Protein AF-A0A661FSC0-F1 (afdb_monomer_lite)

Foldseek 3Di:
DDDDDVVLVVPLVPLLCCVVVVDDCPVPVVSVVSNVVQCPDPVSVVVCCPPHNVVCLVPDPPPVVVVVVVVVVVVVVPD

Structure (mmCIF, N/CA/C/O backbone):
data_AF-A0A661FSC0-F1
#
_entry.id   AF-A0A661FSC0-F1
#
loop_
_atom_site.group_PDB
_atom_site.id
_atom_site.type_symbol
_atom_site.label_atom_id
_atom_site.label_alt_id
_atom_site.label_comp_id
_atom_site.label_asym_id
_atom_site.label_entity_id
_atom_site.label_seq_id
_atom_site.pdbx_PDB_ins_code
_atom_site.Cartn_x
_atom_site.Cartn_y
_atom_site.Cartn_z
_atom_site.occupancy
_atom_site.B_iso_or_equiv
_atom_site.auth_seq_id
_atom_site.auth_comp_id
_atom_site.auth_asym_id
_atom_site.auth_atom_id
_atom_site.pdbx_PDB_model_num
ATOM 1 N N . ALA A 1 1 ? 13.958 2.443 -14.149 1.00 65.19 1 ALA A N 1
ATOM 2 C CA . ALA A 1 1 ? 13.295 3.215 -13.077 1.00 65.19 1 ALA A CA 1
ATOM 3 C C . ALA A 1 1 ? 14.363 3.997 -12.326 1.00 65.19 1 ALA A C 1
ATOM 5 O O . ALA A 1 1 ? 15.506 3.552 -12.352 1.00 65.19 1 ALA A O 1
ATOM 6 N N . GLY A 1 2 ? 14.010 5.146 -11.742 1.00 88.75 2 GLY A N 1
ATOM 7 C CA . GLY A 1 2 ? 14.907 5.908 -10.864 1.00 88.75 2 GLY A CA 1
ATOM 8 C C . GLY A 1 2 ? 14.945 5.343 -9.441 1.00 88.75 2 GLY A C 1
ATOM 9 O O . GLY A 1 2 ? 14.388 4.273 -9.185 1.00 88.75 2 GLY A O 1
ATOM 10 N N . ASP A 1 3 ? 15.586 6.078 -8.536 1.00 95.25 3 ASP A N 1
ATOM 11 C CA . ASP A 1 3 ? 15.694 5.707 -7.125 1.00 95.25 3 ASP A CA 1
ATOM 12 C C . ASP A 1 3 ? 14.361 5.854 -6.379 1.00 95.25 3 ASP A C 1
ATOM 14 O O . ASP A 1 3 ? 13.515 6.681 -6.731 1.00 95.25 3 ASP A O 1
ATOM 18 N N . PHE A 1 4 ? 14.195 5.060 -5.315 1.00 95.19 4 PHE A N 1
ATOM 19 C CA . PHE A 1 4 ? 13.031 5.136 -4.429 1.00 95.19 4 PHE A CA 1
ATOM 20 C C . PHE A 1 4 ? 12.881 6.546 -3.846 1.00 95.19 4 PHE A C 1
ATOM 22 O O . PHE A 1 4 ? 13.823 7.091 -3.267 1.00 95.19 4 PHE A O 1
ATOM 29 N N . SER A 1 5 ? 11.680 7.112 -3.940 1.00 96.25 5 SER A N 1
ATOM 30 C CA . SER A 1 5 ? 11.401 8.486 -3.520 1.00 96.25 5 SER A CA 1
ATOM 31 C C . SER A 1 5 ? 10.021 8.638 -2.875 1.00 96.25 5 SER A C 1
ATOM 33 O O . SER A 1 5 ? 9.238 7.695 -2.763 1.00 96.25 5 SER A O 1
ATOM 35 N N . ILE A 1 6 ? 9.684 9.866 -2.472 1.00 96.56 6 ILE A N 1
ATOM 36 C CA . ILE A 1 6 ? 8.340 10.192 -1.974 1.00 96.56 6 ILE A CA 1
ATOM 37 C C . ILE A 1 6 ? 7.242 9.922 -3.012 1.00 96.56 6 ILE A C 1
ATOM 39 O O . ILE A 1 6 ? 6.103 9.678 -2.623 1.00 96.56 6 ILE A O 1
ATOM 43 N N . ALA A 1 7 ? 7.570 9.913 -4.310 1.00 96.88 7 ALA A N 1
ATOM 44 C CA . ALA A 1 7 ? 6.612 9.576 -5.357 1.00 96.88 7 ALA A CA 1
ATOM 45 C C . ALA A 1 7 ? 6.146 8.116 -5.240 1.00 96.88 7 ALA A C 1
ATOM 47 O O . ALA A 1 7 ? 4.967 7.829 -5.438 1.00 96.88 7 ALA A O 1
ATOM 48 N N . ASP A 1 8 ? 7.040 7.202 -4.855 1.00 97.81 8 ASP A N 1
ATOM 49 C CA . ASP A 1 8 ? 6.690 5.803 -4.613 1.00 97.81 8 ASP A CA 1
ATOM 50 C C . ASP A 1 8 ? 5.749 5.675 -3.417 1.00 97.81 8 ASP A C 1
ATOM 52 O O . ASP A 1 8 ? 4.724 5.010 -3.510 1.00 97.81 8 ASP A O 1
ATOM 56 N N . VAL A 1 9 ? 6.053 6.364 -2.312 1.00 96.56 9 VAL A N 1
ATOM 57 C CA . VAL A 1 9 ? 5.217 6.352 -1.099 1.00 96.56 9 VAL A CA 1
ATOM 58 C C . VAL A 1 9 ? 3.825 6.916 -1.384 1.00 96.56 9 VAL A C 1
ATOM 60 O O . VAL A 1 9 ? 2.822 6.297 -1.021 1.00 96.56 9 VAL A O 1
ATOM 63 N N . ALA A 1 10 ? 3.761 8.065 -2.062 1.00 97.12 10 ALA A N 1
ATOM 64 C CA . ALA A 1 10 ? 2.511 8.742 -2.381 1.00 97.12 10 ALA A CA 1
ATOM 65 C C . ALA A 1 10 ? 1.603 7.864 -3.255 1.00 97.12 10 ALA A C 1
ATOM 67 O O . ALA A 1 10 ? 0.423 7.708 -2.951 1.00 97.12 10 ALA A O 1
ATOM 68 N N . ASN A 1 11 ? 2.157 7.220 -4.284 1.00 97.31 11 ASN A N 1
ATOM 69 C CA . ASN A 1 11 ? 1.371 6.390 -5.196 1.00 97.31 11 ASN A CA 1
ATOM 70 C C . ASN A 1 11 ? 1.054 5.004 -4.620 1.00 97.31 11 ASN A C 1
ATOM 72 O O . ASN A 1 11 ? -0.042 4.483 -4.826 1.00 97.31 11 ASN A O 1
ATOM 76 N N . TRP A 1 12 ? 1.983 4.401 -3.874 1.00 97.38 12 TRP A N 1
ATOM 77 C CA . TRP A 1 12 ? 1.792 3.067 -3.301 1.00 97.38 12 TRP A CA 1
ATOM 78 C C . TRP A 1 12 ? 0.663 3.034 -2.270 1.00 97.38 12 TRP A C 1
ATOM 80 O O . TRP A 1 12 ? -0.038 2.026 -2.171 1.00 97.38 12 TRP A O 1
ATOM 90 N N . SER A 1 13 ? 0.435 4.145 -1.558 1.00 94.12 13 SER A N 1
ATOM 91 C CA . SER A 1 13 ? -0.672 4.272 -0.600 1.00 94.12 13 SER A CA 1
ATOM 92 C C . SER A 1 13 ? -2.043 3.958 -1.217 1.00 94.12 13 SER A C 1
ATOM 94 O O . SER A 1 13 ? -2.859 3.315 -0.560 1.00 94.12 13 SER A O 1
ATOM 96 N N . TRP A 1 14 ? -2.242 4.320 -2.489 1.00 95.50 14 TRP A N 1
ATOM 97 C CA . TRP A 1 14 ? -3.438 4.012 -3.273 1.00 95.50 14 TRP A CA 1
ATOM 98 C C . TRP A 1 14 ? -3.327 2.690 -4.028 1.00 95.50 14 TRP A C 1
ATOM 100 O O . TRP A 1 14 ? -4.234 1.861 -3.991 1.00 95.50 14 TRP A O 1
ATOM 110 N N . ALA A 1 15 ? -2.207 2.468 -4.716 1.00 97.00 15 ALA A N 1
ATOM 111 C CA . ALA A 1 15 ? -2.062 1.317 -5.597 1.00 97.00 15 ALA A CA 1
ATOM 112 C C . ALA A 1 15 ? -2.133 -0.021 -4.841 1.00 97.00 15 ALA A C 1
ATOM 114 O O . ALA A 1 15 ? -2.679 -0.985 -5.367 1.00 97.00 15 ALA A O 1
ATOM 115 N N . ARG A 1 16 ? -1.652 -0.092 -3.588 1.00 95.69 16 ARG A N 1
ATOM 116 C CA . ARG A 1 16 ? -1.681 -1.332 -2.788 1.00 95.69 16 ARG A CA 1
ATOM 117 C C . ARG A 1 16 ? -3.096 -1.847 -2.494 1.00 95.69 16 ARG A C 1
ATOM 119 O O . ARG A 1 16 ? -3.248 -3.007 -2.132 1.00 95.69 16 ARG A O 1
ATOM 126 N N . THR A 1 17 ? -4.114 -0.989 -2.584 1.00 94.62 17 THR A N 1
ATOM 127 C CA . THR A 1 17 ? -5.517 -1.335 -2.309 1.00 94.62 17 THR A CA 1
ATOM 128 C C . THR A 1 17 ? -6.332 -1.531 -3.588 1.00 94.62 17 THR A C 1
ATOM 130 O O . THR A 1 17 ? -7.558 -1.512 -3.529 1.00 94.62 17 THR A O 1
ATOM 133 N N . HIS A 1 18 ? -5.683 -1.733 -4.743 1.00 95.88 18 HIS A N 1
ATOM 134 C CA . HIS A 1 18 ? -6.352 -1.883 -6.043 1.00 95.88 18 HIS A CA 1
ATOM 135 C C . HIS A 1 18 ? -7.466 -2.949 -6.034 1.00 95.88 18 HIS A C 1
ATOM 137 O O . HIS A 1 18 ? -8.525 -2.733 -6.620 1.00 95.88 18 HIS A O 1
ATOM 143 N N . ALA A 1 19 ? -7.266 -4.059 -5.311 1.00 93.81 19 ALA A N 1
ATOM 144 C CA . ALA A 1 19 ? -8.242 -5.140 -5.205 1.00 93.81 19 ALA A CA 1
ATOM 145 C C . ALA A 1 19 ? -9.536 -4.690 -4.506 1.00 93.81 19 ALA A C 1
ATOM 147 O O . ALA A 1 19 ? -10.625 -5.054 -4.939 1.00 93.81 19 ALA A O 1
ATOM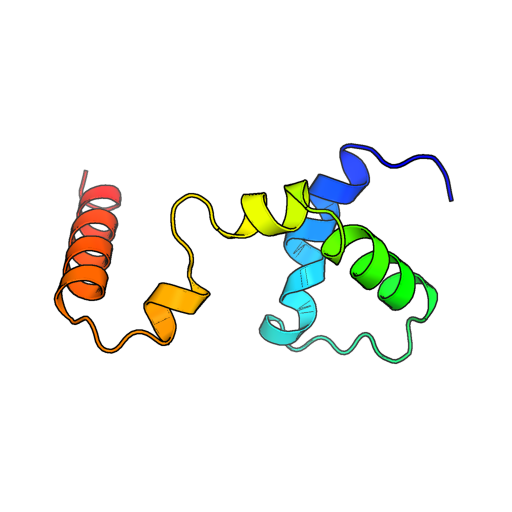 148 N N . TRP A 1 20 ? -9.434 -3.843 -3.474 1.00 90.81 20 TRP A N 1
ATOM 149 C CA . TRP A 1 20 ? -10.602 -3.255 -2.807 1.00 90.81 20 TRP A CA 1
ATOM 150 C C . TRP A 1 20 ? -11.383 -2.326 -3.747 1.00 90.81 20 TRP A C 1
ATOM 152 O O . TRP A 1 20 ? -12.606 -2.252 -3.675 1.00 90.81 20 TRP A O 1
ATOM 162 N N . SER A 1 21 ? -10.689 -1.672 -4.682 1.00 93.31 21 SER A N 1
ATOM 163 C CA . SER A 1 21 ? -11.296 -0.859 -5.742 1.00 93.31 21 SER A CA 1
ATOM 164 C C . SER A 1 21 ? -11.819 -1.674 -6.936 1.00 93.31 21 SER A C 1
ATOM 166 O O . SER A 1 21 ? -12.333 -1.080 -7.880 1.00 93.31 21 SER A O 1
ATOM 168 N N . GLY A 1 22 ? -11.690 -3.007 -6.922 1.00 95.19 22 GLY A N 1
ATOM 169 C CA . GLY A 1 22 ? -12.137 -3.881 -8.012 1.00 95.19 22 GLY A CA 1
ATOM 170 C C . GLY A 1 22 ? -11.257 -3.841 -9.265 1.00 95.19 22 GLY A C 1
ATOM 171 O O . GLY A 1 22 ? -11.732 -4.169 -10.349 1.00 95.19 22 GLY A O 1
ATOM 172 N N . LEU A 1 23 ? -9.994 -3.418 -9.141 1.00 95.88 23 LEU A N 1
ATOM 173 C CA . LEU A 1 23 ? -9.052 -3.337 -10.258 1.00 95.88 23 LEU A CA 1
ATOM 174 C C . LEU A 1 23 ? -8.144 -4.570 -10.307 1.00 95.88 23 LEU A C 1
ATOM 176 O O . LEU A 1 23 ? -7.472 -4.889 -9.321 1.00 95.88 23 LEU A O 1
ATOM 180 N N . ASP A 1 24 ? -8.083 -5.214 -11.472 1.00 96.06 24 ASP A N 1
ATOM 181 C CA . ASP A 1 24 ? -7.119 -6.275 -11.769 1.00 96.06 24 ASP A CA 1
ATOM 182 C C . ASP A 1 24 ? -5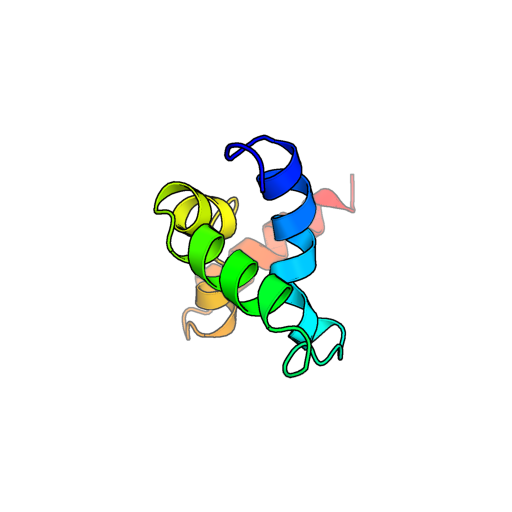.812 -5.678 -12.317 1.00 96.06 24 ASP A C 1
ATOM 184 O O . ASP A 1 24 ? -5.821 -4.784 -13.164 1.00 96.06 24 ASP A O 1
ATOM 188 N N . VAL A 1 25 ? -4.684 -6.161 -11.801 1.00 96.31 25 VAL A N 1
ATOM 189 C CA . VAL A 1 25 ? -3.327 -5.719 -12.161 1.00 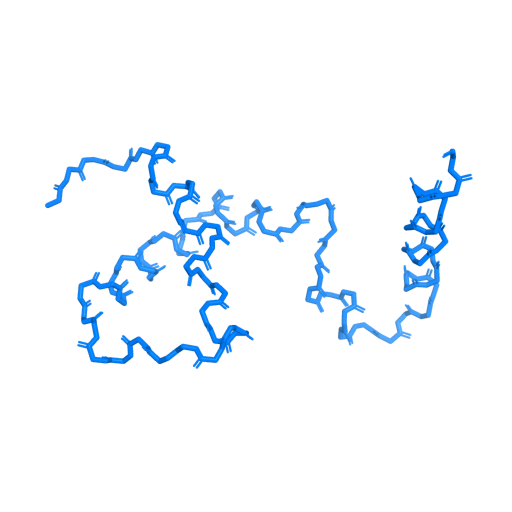96.31 25 VAL A CA 1
ATOM 190 C C . VAL A 1 25 ? -2.455 -6.865 -12.681 1.00 96.31 25 VAL A C 1
ATOM 192 O O . VAL A 1 25 ? -1.268 -6.655 -12.929 1.00 96.31 25 VAL A O 1
ATOM 195 N N . THR A 1 26 ? -3.019 -8.064 -12.857 1.00 96.06 26 THR A N 1
ATOM 196 C CA . THR A 1 26 ? -2.288 -9.279 -13.261 1.00 96.06 26 THR A CA 1
ATOM 197 C C . THR A 1 26 ? -1.532 -9.115 -14.583 1.00 96.06 26 THR A C 1
ATOM 199 O O . THR A 1 26 ? -0.383 -9.545 -14.684 1.00 96.06 26 THR A O 1
ATOM 202 N N . ASP A 1 27 ? -2.107 -8.397 -15.551 1.00 97.50 27 ASP A N 1
ATOM 203 C CA . ASP A 1 27 ? -1.492 -8.116 -16.858 1.00 97.50 27 ASP A CA 1
ATOM 204 C C . ASP A 1 27 ? -0.494 -6.938 -16.848 1.00 97.50 27 ASP A C 1
ATOM 206 O O . ASP A 1 27 ? 0.014 -6.518 -17.892 1.00 97.50 27 ASP A O 1
ATOM 210 N N . LEU A 1 28 ? -0.179 -6.382 -15.673 1.00 97.69 28 LEU A N 1
ATOM 211 C CA . LEU A 1 28 ? 0.725 -5.242 -15.505 1.00 97.69 28 LEU A CA 1
ATOM 212 C C . LEU A 1 28 ? 2.019 -5.678 -14.789 1.00 97.69 28 LEU A C 1
ATOM 214 O O . LEU A 1 28 ? 2.253 -5.300 -13.638 1.00 97.69 28 LEU A O 1
ATOM 218 N N . PRO A 1 29 ? 2.933 -6.417 -15.452 1.00 97.31 29 PRO A N 1
ATOM 219 C CA . PRO A 1 29 ? 4.076 -7.061 -14.790 1.00 97.31 29 PRO A CA 1
ATOM 220 C C . PRO A 1 29 ? 5.035 -6.067 -14.121 1.00 97.31 29 PRO A C 1
ATOM 222 O O . PRO A 1 29 ? 5.601 -6.334 -13.061 1.00 97.31 29 PRO A O 1
ATOM 225 N N . ASN A 1 30 ? 5.200 -4.881 -14.710 1.00 97.69 30 ASN A N 1
ATOM 226 C CA . ASN A 1 30 ? 6.023 -3.825 -14.122 1.00 97.69 30 ASN A CA 1
ATOM 227 C C . ASN A 1 30 ? 5.386 -3.212 -12.871 1.00 97.69 30 ASN A C 1
ATOM 229 O O . ASN A 1 30 ? 6.117 -2.842 -11.950 1.00 97.69 30 ASN A O 1
ATOM 233 N N . LEU A 1 31 ? 4.052 -3.113 -12.845 1.00 97.12 31 LEU A N 1
ATOM 234 C CA . LEU A 1 31 ? 3.306 -2.635 -11.686 1.00 97.12 31 LEU A CA 1
ATOM 235 C C . LEU A 1 31 ? 3.360 -3.674 -10.568 1.00 97.12 31 LEU A C 1
ATOM 237 O O . LEU A 1 31 ? 3.683 -3.308 -9.444 1.00 97.12 31 LEU A O 1
ATOM 241 N N . GLN A 1 32 ? 3.150 -4.954 -10.885 1.00 97.75 32 GLN A N 1
ATOM 242 C CA . GLN A 1 32 ? 3.231 -6.040 -9.909 1.00 97.75 32 GLN A CA 1
ATOM 243 C C . GLN A 1 32 ? 4.607 -6.081 -9.237 1.00 97.75 32 GLN A C 1
ATOM 245 O O . GLN A 1 32 ? 4.709 -5.986 -8.017 1.00 97.75 32 GLN A O 1
ATOM 250 N N . ARG A 1 33 ? 5.685 -6.066 -10.034 1.00 97.50 33 ARG A N 1
ATOM 251 C CA . ARG A 1 33 ? 7.057 -6.000 -9.507 1.00 97.50 33 ARG A CA 1
ATOM 252 C C . ARG A 1 33 ? 7.263 -4.793 -8.585 1.00 97.50 33 ARG A C 1
ATOM 254 O O . ARG A 1 33 ? 7.957 -4.894 -7.577 1.00 97.50 33 ARG A O 1
ATOM 261 N N . TRP A 1 34 ? 6.723 -3.629 -8.944 1.00 97.69 34 TRP A N 1
ATOM 262 C CA . TRP A 1 34 ? 6.844 -2.414 -8.135 1.00 97.69 34 TRP A CA 1
ATOM 263 C C . TRP A 1 34 ? 6.036 -2.500 -6.828 1.00 97.69 34 TRP A C 1
ATOM 265 O O . TRP A 1 34 ? 6.567 -2.144 -5.774 1.00 97.69 34 TRP A O 1
ATOM 275 N N . LEU A 1 35 ? 4.814 -3.045 -6.869 1.00 97.38 35 LEU A N 1
ATOM 276 C CA . LEU A 1 35 ? 3.989 -3.320 -5.687 1.00 97.38 35 LEU A CA 1
ATOM 277 C C . LEU A 1 35 ? 4.707 -4.269 -4.717 1.00 97.38 35 LEU A C 1
ATOM 279 O O . LEU A 1 35 ? 4.765 -3.989 -3.517 1.00 97.38 35 LEU A O 1
ATOM 283 N N . ASP A 1 36 ? 5.308 -5.341 -5.234 1.00 96.56 36 ASP A N 1
ATOM 284 C CA . ASP A 1 36 ? 6.023 -6.344 -4.439 1.00 96.56 36 ASP A CA 1
ATOM 285 C C . ASP A 1 36 ? 7.269 -5.742 -3.773 1.00 96.56 36 ASP A C 1
ATOM 287 O O . ASP A 1 36 ? 7.485 -5.888 -2.569 1.00 96.56 36 ASP A O 1
ATOM 291 N N . VAL A 1 37 ? 8.066 -4.980 -4.531 1.00 96.94 37 VAL A N 1
ATOM 292 C CA . VAL A 1 37 ? 9.284 -4.339 -4.011 1.00 96.94 37 VAL A CA 1
ATOM 293 C C . VAL A 1 37 ? 8.972 -3.333 -2.903 1.00 96.94 37 VAL A C 1
ATOM 295 O O . VAL A 1 37 ? 9.681 -3.305 -1.894 1.00 96.94 37 VAL A O 1
ATOM 298 N N . ILE A 1 38 ? 7.939 -2.496 -3.057 1.00 97.06 38 ILE A N 1
ATOM 299 C CA . ILE A 1 38 ? 7.595 -1.507 -2.024 1.00 97.06 38 ILE A CA 1
ATOM 300 C C . ILE A 1 38 ? 6.936 -2.179 -0.824 1.00 97.06 38 ILE A C 1
ATOM 302 O O . ILE A 1 38 ? 7.280 -1.849 0.314 1.00 97.06 38 ILE A O 1
ATOM 306 N N . SER A 1 39 ? 6.035 -3.138 -1.050 1.00 96.25 39 SER A N 1
ATOM 307 C CA . SER A 1 39 ? 5.358 -3.840 0.043 1.00 96.25 39 SER A CA 1
ATOM 308 C C . SER A 1 39 ? 6.338 -4.613 0.928 1.00 96.25 39 SER A C 1
ATOM 310 O O . SER A 1 39 ? 6.156 -4.630 2.141 1.00 96.25 39 SER A O 1
ATOM 312 N N . ALA A 1 40 ? 7.437 -5.144 0.385 1.00 97.25 40 ALA A N 1
ATOM 313 C CA . ALA A 1 40 ? 8.472 -5.818 1.171 1.00 97.25 40 ALA A CA 1
ATOM 314 C C . ALA A 1 40 ? 9.259 -4.889 2.124 1.00 97.25 40 ALA A C 1
ATOM 316 O O . ALA A 1 40 ? 9.997 -5.365 2.990 1.00 97.25 40 ALA A O 1
ATOM 317 N N . ARG A 1 41 ? 9.144 -3.558 2.000 1.00 97.12 41 ARG A N 1
ATOM 318 C CA . ARG A 1 41 ? 9.927 -2.619 2.818 1.00 97.12 41 ARG A CA 1
ATOM 319 C C . ARG A 1 41 ? 9.411 -2.595 4.265 1.00 97.12 41 ARG A C 1
ATOM 321 O O . ARG A 1 41 ? 8.241 -2.273 4.484 1.00 97.12 41 ARG A O 1
ATOM 328 N N . PRO A 1 42 ? 10.276 -2.769 5.286 1.00 97.75 42 PRO A N 1
ATOM 329 C CA . PRO A 1 42 ? 9.845 -2.748 6.687 1.00 97.75 42 PRO A CA 1
ATOM 330 C C . PRO A 1 42 ? 9.148 -1.448 7.110 1.00 97.75 42 PRO A C 1
ATOM 332 O O . PRO A 1 42 ? 8.236 -1.469 7.929 1.00 97.75 42 PRO A O 1
ATOM 335 N N . ALA A 1 43 ? 9.562 -0.303 6.558 1.00 96.56 43 ALA A N 1
ATOM 336 C CA . ALA A 1 43 ? 8.926 0.983 6.846 1.00 96.56 43 ALA A CA 1
ATOM 337 C C . ALA A 1 43 ? 7.498 1.069 6.284 1.00 96.56 43 ALA A C 1
ATOM 339 O O . ALA A 1 43 ? 6.611 1.582 6.957 1.00 96.56 43 ALA A O 1
ATOM 340 N N . CYS A 1 44 ? 7.269 0.515 5.093 1.00 96.38 44 CYS A N 1
ATOM 341 C CA . CYS A 1 44 ? 5.955 0.440 4.462 1.00 96.38 44 CYS A CA 1
ATOM 342 C C . CYS A 1 44 ? 5.007 -0.468 5.259 1.00 96.38 44 CYS A C 1
ATOM 344 O O . CYS A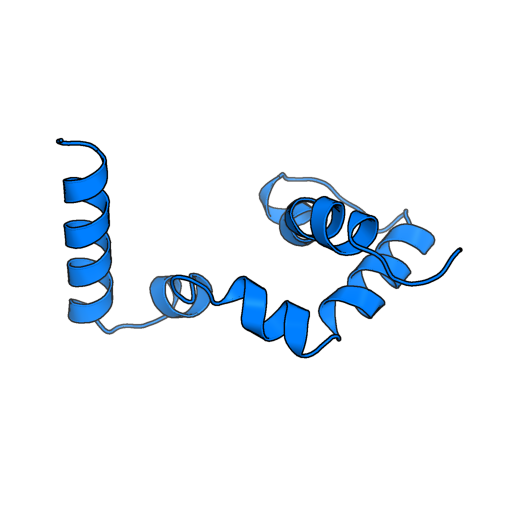 1 44 ? 3.887 -0.066 5.560 1.00 96.38 44 CYS A O 1
ATOM 346 N N . GLN A 1 45 ? 5.492 -1.633 5.698 1.00 95.81 45 GLN A N 1
ATOM 347 C CA . GLN A 1 45 ? 4.743 -2.556 6.560 1.00 95.81 45 GLN A CA 1
ATOM 348 C C . GLN A 1 45 ? 4.371 -1.951 7.920 1.00 95.81 45 GLN A C 1
ATOM 350 O O . GLN A 1 45 ? 3.296 -2.226 8.441 1.00 95.81 45 GLN A O 1
ATOM 355 N N . ARG A 1 46 ? 5.232 -1.105 8.501 1.00 96.00 46 ARG A N 1
ATOM 356 C CA . ARG A 1 46 ? 4.879 -0.349 9.714 1.00 96.00 46 ARG A CA 1
ATOM 357 C C . ARG A 1 46 ? 3.885 0.772 9.423 1.00 96.00 46 ARG A C 1
ATOM 359 O O . ARG A 1 46 ? 2.969 0.977 10.205 1.00 96.00 46 ARG A O 1
ATOM 366 N N . GLY A 1 47 ? 4.054 1.481 8.307 1.00 94.81 47 GLY A N 1
ATOM 367 C CA . GLY A 1 47 ? 3.222 2.632 7.952 1.00 94.81 47 GLY A CA 1
ATOM 368 C C . GLY A 1 47 ? 1.746 2.285 7.761 1.00 94.81 47 GLY A C 1
ATOM 369 O O . GLY 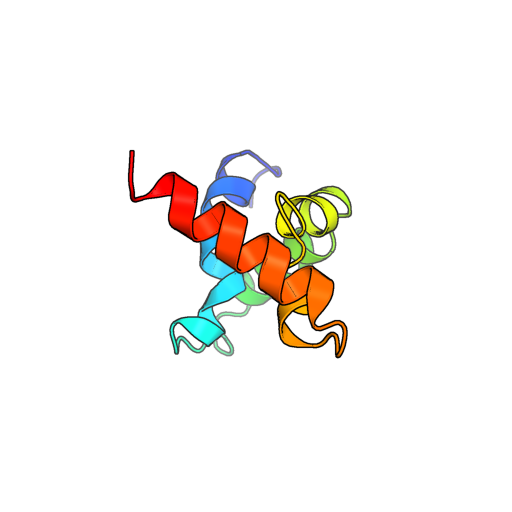A 1 47 ? 0.890 3.052 8.179 1.00 94.81 47 GLY A O 1
ATOM 370 N N . ILE A 1 48 ? 1.436 1.111 7.200 1.00 94.62 48 ILE A N 1
ATOM 371 C CA . ILE A 1 48 ? 0.042 0.677 6.988 1.00 94.62 48 ILE A CA 1
ATOM 372 C C . ILE A 1 48 ? -0.703 0.306 8.279 1.00 94.62 48 ILE A C 1
ATOM 374 O O . ILE A 1 48 ? -1.907 0.077 8.223 1.00 94.62 48 ILE A O 1
ATOM 378 N N . LYS A 1 49 ? 0.000 0.235 9.415 1.00 94.88 49 LYS A N 1
ATOM 379 C CA . LYS A 1 49 ? -0.557 -0.101 10.735 1.00 94.88 49 LYS A CA 1
ATOM 380 C C . LYS A 1 49 ? -0.829 1.129 11.600 1.00 94.88 49 LYS A C 1
ATOM 382 O O . LYS A 1 49 ? -1.098 0.993 12.785 1.00 94.88 49 LYS A O 1
ATOM 387 N N . VAL A 1 50 ? -0.684 2.326 11.031 1.00 93.25 50 VAL A N 1
ATOM 388 C CA . VAL A 1 50 ? -0.855 3.604 11.727 1.00 93.25 50 VAL A CA 1
ATOM 389 C C . VAL A 1 50 ? -2.047 4.340 11.104 1.00 93.25 50 VAL A C 1
ATOM 391 O O . VAL A 1 50 ? -2.102 4.449 9.877 1.00 93.25 50 VAL A O 1
ATOM 394 N N . PRO A 1 51 ? -2.984 4.888 11.900 1.00 88.94 51 PRO A N 1
ATOM 395 C CA . PRO A 1 51 ? -2.978 4.936 13.367 1.00 88.94 51 PRO A CA 1
ATOM 396 C C . PRO A 1 51 ? -3.251 3.588 14.045 1.00 88.94 51 PRO A C 1
ATOM 398 O O . PRO A 1 51 ? -2.623 3.308 15.056 1.00 88.94 51 PRO A O 1
ATOM 401 N N . GLU A 1 52 ? -4.111 2.756 13.465 1.00 89.19 52 GLU A N 1
ATOM 402 C CA . GLU A 1 52 ? -4.469 1.434 13.986 1.00 89.19 52 GLU A CA 1
ATOM 403 C C . GLU A 1 52 ? -4.347 0.391 12.868 1.00 89.19 52 GLU A C 1
ATOM 405 O O . GLU A 1 52 ? -4.559 0.706 11.690 1.00 89.19 52 GLU A O 1
ATOM 410 N N . ASP A 1 53 ? -4.032 -0.860 13.215 1.00 91.31 53 ASP A N 1
ATOM 411 C CA . ASP A 1 53 ? -3.999 -1.960 12.247 1.00 91.31 53 ASP A CA 1
ATOM 412 C C . ASP A 1 53 ? -5.430 -2.395 11.902 1.00 91.31 53 ASP A C 1
ATOM 414 O O . ASP A 1 53 ? -6.082 -3.145 12.626 1.00 91.31 53 ASP A O 1
ATOM 418 N N . VAL A 1 54 ? -5.930 -1.908 10.764 1.00 86.75 54 VAL A N 1
ATOM 419 C CA . VAL A 1 54 ? -7.287 -2.210 10.283 1.00 86.75 54 VAL A CA 1
ATOM 420 C C . VAL A 1 54 ? -7.494 -3.711 10.065 1.00 86.75 54 VAL A C 1
ATOM 422 O O . VAL A 1 54 ? -8.609 -4.197 10.236 1.00 86.75 54 VAL A O 1
ATOM 425 N N . THR A 1 55 ? -6.443 -4.458 9.717 1.00 86.44 55 THR A N 1
ATOM 426 C CA . THR A 1 55 ? -6.562 -5.911 9.531 1.00 86.44 55 THR A CA 1
ATOM 427 C C . THR A 1 55 ? -6.864 -6.576 10.867 1.00 86.44 55 THR A C 1
ATOM 429 O O . THR A 1 55 ? -7.824 -7.336 10.953 1.00 86.44 55 THR A O 1
ATOM 432 N N . ASP A 1 56 ? -6.111 -6.217 11.913 1.00 89.00 56 ASP A N 1
ATOM 433 C CA . ASP A 1 56 ? -6.332 -6.707 13.279 1.00 89.00 56 ASP A CA 1
ATOM 434 C C . ASP A 1 56 ? -7.744 -6.362 13.771 1.00 89.00 56 ASP A C 1
ATOM 436 O O . ASP A 1 56 ? -8.472 -7.237 14.237 1.00 89.00 56 ASP A O 1
ATOM 440 N N . LEU A 1 57 ? -8.184 -5.116 13.562 1.00 87.25 57 LEU A N 1
ATOM 441 C CA . LEU A 1 57 ? -9.524 -4.662 13.952 1.00 87.25 57 LEU A CA 1
ATOM 442 C C . LEU A 1 57 ? -10.657 -5.430 13.259 1.00 87.25 57 LEU A C 1
ATOM 444 O O . LEU A 1 57 ? -11.728 -5.592 13.844 1.00 87.25 57 LEU A O 1
ATOM 448 N N . LEU A 1 58 ? -10.455 -5.891 12.022 1.00 84.19 58 LEU A N 1
ATOM 449 C CA . LEU A 1 58 ? -11.463 -6.653 11.282 1.00 84.19 58 LEU A CA 1
ATOM 450 C C . LEU A 1 58 ? -11.497 -8.131 11.687 1.00 84.19 58 LEU A C 1
ATOM 452 O O . LEU A 1 58 ? -12.565 -8.741 11.619 1.00 84.19 58 LEU A O 1
ATOM 456 N N . THR A 1 59 ? -10.366 -8.701 12.112 1.00 86.06 59 THR A N 1
ATOM 457 C CA . THR A 1 59 ? -10.240 -10.145 12.376 1.00 86.06 59 THR A CA 1
ATOM 458 C C . THR A 1 59 ? -10.250 -10.531 13.850 1.00 86.06 59 THR A C 1
ATOM 460 O O . THR A 1 59 ? -10.488 -11.695 14.148 1.00 86.06 59 THR A O 1
ATOM 463 N N . THR A 1 60 ? -9.980 -9.603 14.771 1.00 85.44 60 THR A N 1
ATOM 464 C CA . THR A 1 60 ? -9.985 -9.897 16.213 1.00 85.44 60 THR A CA 1
ATOM 465 C C . THR A 1 60 ? -11.395 -10.208 16.723 1.00 85.44 60 THR A C 1
ATOM 467 O O . THR A 1 60 ? -12.368 -9.598 16.277 1.00 85.44 60 THR A O 1
ATOM 470 N N . ASP A 1 61 ? -11.520 -11.113 17.692 1.00 85.31 61 ASP A N 1
ATOM 471 C CA . ASP A 1 61 ? -12.768 -11.364 18.430 1.00 85.31 61 ASP A CA 1
ATOM 472 C C . ASP A 1 61 ? -12.928 -10.437 19.649 1.00 85.31 61 ASP A C 1
ATOM 474 O O . ASP A 1 61 ? -13.947 -10.463 20.337 1.00 85.31 61 ASP A O 1
ATOM 478 N N . GLU A 1 62 ? -11.938 -9.581 19.914 1.00 85.50 62 GLU A N 1
ATOM 479 C CA . GLU A 1 62 ? -11.958 -8.643 21.034 1.00 85.50 62 GLU A CA 1
ATOM 480 C C . GLU A 1 62 ? -12.954 -7.501 20.773 1.00 85.50 62 GLU A C 1
ATOM 482 O O . GLU A 1 62 ? -12.646 -6.509 20.100 1.00 85.50 62 GLU A O 1
ATOM 487 N N . SER A 1 63 ? -14.159 -7.635 21.336 1.00 76.94 63 SER A N 1
ATOM 488 C CA . SER A 1 63 ? -15.229 -6.628 21.284 1.00 76.94 63 SER A CA 1
ATOM 489 C C . SER A 1 63 ? -14.751 -5.256 21.74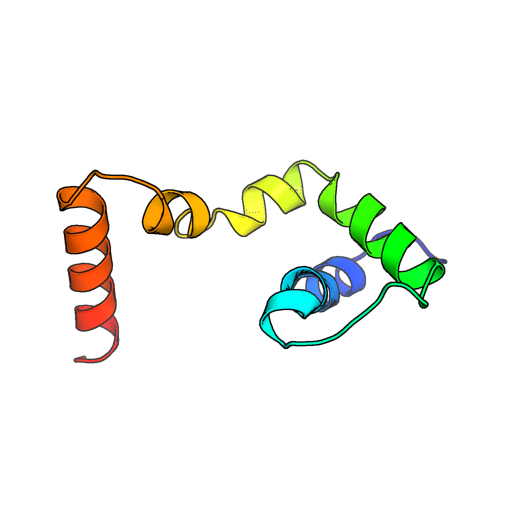8 1.00 76.94 63 SER A C 1
ATOM 491 O O . SER A 1 63 ? -15.015 -4.252 21.089 1.00 76.94 63 SER A O 1
ATOM 493 N N . ASP A 1 64 ? -13.971 -5.225 22.826 1.00 83.75 64 ASP A N 1
ATOM 494 C CA . ASP A 1 64 ? -13.570 -3.991 23.497 1.00 83.75 64 ASP A CA 1
ATOM 495 C C . ASP A 1 64 ? -12.690 -3.114 22.594 1.00 83.75 64 ASP A C 1
ATOM 497 O O . ASP A 1 64 ? -12.842 -1.892 22.562 1.00 83.75 64 ASP A O 1
ATOM 501 N N . LYS A 1 65 ? -11.798 -3.717 21.793 1.00 83.50 65 LYS A N 1
ATOM 502 C CA . LYS A 1 65 ? -10.969 -2.971 20.829 1.00 83.50 65 LYS A CA 1
ATOM 503 C C . LYS A 1 65 ? -11.818 -2.343 19.725 1.00 83.50 65 LYS A C 1
ATOM 505 O O . LYS A 1 65 ? -11.626 -1.172 19.394 1.00 83.50 65 LYS A O 1
ATOM 510 N N . LYS A 1 66 ? -12.782 -3.097 19.186 1.00 85.31 66 LYS A N 1
ATOM 511 C CA . LYS A 1 66 ? -13.705 -2.610 18.147 1.00 85.31 66 LYS A CA 1
ATOM 512 C C . LYS A 1 66 ? -14.589 -1.482 18.678 1.00 85.31 66 LYS A C 1
ATOM 514 O O . LYS A 1 66 ? -14.745 -0.461 18.009 1.00 85.31 66 LYS A O 1
ATOM 519 N N . GLU A 1 67 ? -15.135 -1.640 19.882 1.00 87.00 67 GLU A N 1
ATOM 520 C CA . GLU A 1 67 ? -15.989 -0.637 20.526 1.00 87.00 67 GLU A CA 1
ATOM 521 C C . GLU A 1 67 ? -15.233 0.662 20.809 1.00 87.00 67 GLU A C 1
ATOM 523 O O . GLU A 1 67 ? -15.718 1.739 20.451 1.00 87.00 67 GLU A O 1
ATOM 528 N N . ASN A 1 68 ? -14.021 0.566 21.362 1.00 87.62 68 ASN A N 1
ATOM 529 C CA . ASN A 1 68 ? -13.169 1.728 21.614 1.00 87.62 68 ASN A CA 1
ATOM 530 C C . ASN A 1 68 ? -12.826 2.476 20.317 1.00 87.62 68 ASN A C 1
ATOM 532 O O . ASN A 1 68 ? -12.915 3.706 20.271 1.00 87.62 68 ASN A O 1
ATOM 536 N N . PHE A 1 69 ? -12.509 1.749 19.240 1.00 87.31 69 PHE A N 1
ATOM 537 C CA . PHE A 1 69 ? -12.256 2.347 17.927 1.00 87.31 69 PHE A CA 1
ATOM 538 C C . PHE A 1 69 ? -13.494 3.074 17.374 1.00 87.31 69 PHE A C 1
ATOM 540 O O . PHE A 1 69 ? -13.398 4.226 16.942 1.00 87.31 69 PHE A O 1
ATOM 547 N N . ILE A 1 70 ? -14.678 2.449 17.440 1.00 88.06 70 ILE A N 1
ATOM 548 C CA . ILE A 1 70 ? -15.946 3.053 16.993 1.00 88.06 70 ILE A CA 1
ATOM 549 C C . ILE A 1 70 ? -16.281 4.305 17.812 1.00 88.06 70 ILE A C 1
ATOM 551 O O . ILE A 1 70 ? -16.702 5.318 17.244 1.00 88.06 70 ILE A O 1
ATOM 555 N N . ALA A 1 71 ? -16.101 4.256 19.135 1.00 88.44 71 ALA A N 1
ATOM 556 C CA . ALA A 1 71 ? -16.340 5.394 20.016 1.00 88.44 71 ALA A CA 1
ATOM 557 C C . ALA A 1 71 ? -15.430 6.576 19.651 1.00 88.44 71 ALA A C 1
ATOM 559 O O . ALA A 1 71 ? -15.926 7.686 19.439 1.00 88.44 71 ALA A O 1
ATOM 560 N N . GLY A 1 72 ? -14.127 6.326 19.477 1.00 87.31 72 GLY A N 1
ATOM 561 C CA . GLY A 1 72 ? -13.169 7.331 19.015 1.00 87.31 72 GLY A CA 1
ATOM 562 C C . GLY A 1 72 ? -13.565 7.935 17.665 1.00 87.31 72 GLY A C 1
ATOM 563 O O . GLY A 1 72 ? -13.662 9.157 17.538 1.00 87.31 72 GLY A O 1
ATOM 564 N N . ALA A 1 73 ? -13.898 7.093 16.682 1.00 87.38 73 ALA A N 1
ATOM 565 C CA . ALA A 1 73 ? -14.303 7.534 15.348 1.00 87.38 73 ALA A CA 1
ATOM 566 C C . ALA A 1 73 ? -15.555 8.428 15.356 1.00 87.38 73 ALA A C 1
ATOM 568 O O . ALA A 1 73 ? -15.579 9.454 14.673 1.00 87.38 73 ALA A O 1
ATOM 569 N N . ARG A 1 74 ? -16.572 8.096 16.165 1.00 89.12 74 ARG A N 1
ATOM 570 C CA . ARG A 1 74 ? -17.800 8.904 16.293 1.00 89.12 74 ARG A CA 1
ATOM 571 C C . ARG A 1 74 ? -17.510 10.314 16.801 1.00 89.12 74 ARG A C 1
ATOM 573 O O . ARG A 1 74 ? -18.039 11.271 16.243 1.00 89.12 74 ARG A O 1
ATOM 580 N N . THR A 1 75 ? -16.631 10.453 17.797 1.00 90.81 75 THR A N 1
ATOM 581 C CA . THR A 1 75 ? -16.297 11.772 18.367 1.00 90.81 75 THR A CA 1
ATOM 582 C C . THR A 1 75 ? -15.595 12.712 17.385 1.00 90.81 75 THR A C 1
ATOM 584 O O . THR A 1 75 ? -15.660 13.926 17.567 1.00 90.81 75 THR A O 1
ATOM 587 N N . MET A 1 76 ? -14.940 12.186 16.342 1.00 85.88 76 MET A N 1
ATOM 588 C CA . MET A 1 76 ? -14.245 13.008 15.345 1.00 85.88 76 MET A CA 1
ATOM 589 C C . MET A 1 76 ? -15.196 13.752 14.400 1.00 85.88 76 MET A C 1
ATOM 591 O O . MET A 1 76 ? -14.827 14.808 13.896 1.00 85.88 76 MET A O 1
ATOM 595 N N . VAL A 1 77 ? -16.400 13.222 14.157 1.00 87.56 77 VAL A N 1
ATOM 596 C CA . VAL A 1 77 ? -17.367 13.792 13.196 1.00 87.56 77 VAL A CA 1
ATOM 597 C C . VAL A 1 77 ? -18.421 14.666 13.884 1.00 87.56 77 VAL A C 1
ATOM 599 O O . VAL A 1 77 ? -19.074 15.474 13.235 1.00 87.56 77 VAL A O 1
ATOM 602 N N . THR A 1 78 ? -18.593 14.530 15.200 1.00 85.31 78 THR A N 1
ATOM 603 C CA . THR A 1 78 ? -19.623 15.240 15.977 1.00 85.31 78 THR A CA 1
ATOM 604 C C . THR A 1 78 ? -19.116 16.500 16.692 1.00 85.31 78 THR A C 1
ATOM 606 O O . THR A 1 78 ? -19.767 16.949 17.634 1.00 85.31 78 THR A O 1
ATOM 609 N N . LYS A 1 79 ? -17.951 17.038 16.311 1.00 58.03 79 LYS A N 1
ATOM 610 C CA . LYS A 1 79 ? -17.428 18.310 16.837 1.00 58.03 79 LYS A CA 1
ATOM 611 C C . LYS A 1 79 ? -17.876 19.504 16.007 1.00 58.03 79 LYS A C 1
ATOM 613 O O . LYS A 1 79 ? -17.944 19.358 14.769 1.00 58.03 79 LYS A O 1
#

Secondary structure (DSSP, 8-state):
-----HHHHHHHHHHTTTTTTT---TT-HHHHHHHHHHHT-HHHHHHTTSS--HHHHHH---HHHHHHHHHHHHHHH--

Radius of gyration: 16.17 Å; chains: 1; bounding box: 35×30×40 Å

pLDDT: mean 91.82, std 6.94, range [58.03, 97.81]

Sequence (79 aa):
AGDFSIADVANWSWARTHAWSGLDVTDLPNLQRWLDVISARPACQRGIKVPEDVTDLLTTDESDKKENFIAGARTMVTK